Protein AF-A0AAU7CK88-F1 (afdb_monomer)

InterPro domains:
  IPR007569 Domain of unknown function DUF559 [PF04480] (101-167)

Solvent-accessible surface area (backbone atoms only — not comparable to full-atom values): 10647 Å² total; per-residue (Å²): 136,82,88,76,77,61,97,82,69,78,86,80,86,77,89,83,85,82,83,82,79,81,76,77,79,69,74,90,69,74,67,74,77,58,87,76,47,76,82,76,57,81,89,68,80,46,76,64,53,77,91,54,48,68,45,72,57,96,92,42,69,23,71,37,69,25,56,48,41,36,52,52,35,36,54,80,70,71,40,49,71,40,57,35,28,69,47,83,43,81,48,100,93,43,82,44,79,48,76,44,51,25,45,36,37,46,96,91,36,50,31,34,48,36,70,47,68,80,96,79,73,60,75,76,48,57,60,53,49,55,49,51,53,51,55,45,38,75,76,66,32,77,45,74,49,75,41,50,28,63,52,28,52,77,39,17,57,61,50,44,52,53,50,51,58,56,50,68,69,109

Structure (mmCIF, N/CA/C/O backbone):
data_AF-A0AAU7CK88-F1
#
_entry.id   AF-A0AAU7CK88-F1
#
loop_
_atom_site.group_PDB
_atom_site.id
_atom_site.type_symbol
_atom_site.label_atom_id
_atom_site.label_alt_id
_atom_site.label_comp_id
_atom_site.label_asym_id
_atom_site.label_entity_id
_atom_site.label_seq_id
_atom_site.pdbx_PDB_ins_code
_atom_site.Cartn_x
_atom_site.Cartn_y
_atom_site.Cartn_z
_atom_site.occupancy
_atom_site.B_iso_or_equiv
_atom_site.auth_seq_id
_atom_site.auth_comp_id
_atom_site.auth_asym_id
_atom_site.auth_atom_id
_atom_site.pdbx_PDB_model_num
ATOM 1 N N . MET A 1 1 ? -31.019 -19.380 -46.162 1.00 43.19 1 MET A N 1
ATOM 2 C CA . MET A 1 1 ? -32.166 -20.184 -45.700 1.00 43.19 1 MET A CA 1
ATOM 3 C C . MET A 1 1 ? -32.074 -20.181 -44.185 1.00 43.19 1 MET A C 1
ATOM 5 O O . MET A 1 1 ? -31.126 -20.738 -43.650 1.00 43.19 1 MET A O 1
ATOM 9 N N . GLU A 1 2 ? -32.913 -19.383 -43.536 1.00 47.81 2 GLU A N 1
ATOM 10 C CA . GLU A 1 2 ? -32.874 -19.123 -42.094 1.00 47.81 2 GLU A CA 1
ATOM 11 C C . GLU A 1 2 ? -33.678 -20.221 -41.388 1.00 47.81 2 GLU A C 1
ATOM 13 O O . GLU A 1 2 ? -34.796 -20.527 -41.804 1.00 47.81 2 GLU A O 1
ATOM 18 N N . ALA A 1 3 ? -33.081 -20.894 -40.405 1.00 54.41 3 ALA A N 1
ATOM 19 C CA . ALA A 1 3 ? -33.734 -21.994 -39.706 1.00 54.41 3 ALA A CA 1
ATOM 20 C C . ALA A 1 3 ? -34.831 -21.431 -38.791 1.00 54.41 3 ALA A C 1
ATOM 22 O O . ALA A 1 3 ? -34.538 -20.830 -37.759 1.00 54.41 3 ALA A O 1
ATOM 23 N N . ALA A 1 4 ? -36.091 -21.610 -39.187 1.00 68.81 4 ALA A N 1
ATOM 24 C CA . ALA A 1 4 ? -37.239 -21.269 -38.360 1.00 68.81 4 ALA A CA 1
ATOM 25 C C . ALA A 1 4 ? -37.379 -22.294 -37.225 1.00 68.81 4 ALA A C 1
ATOM 27 O O . ALA A 1 4 ? -37.369 -23.503 -37.465 1.00 68.81 4 ALA A O 1
ATOM 28 N N . LEU A 1 5 ? -37.499 -21.804 -35.990 1.00 69.38 5 LEU A N 1
ATOM 29 C CA . LEU A 1 5 ? -37.834 -22.639 -34.839 1.00 69.38 5 LEU A CA 1
ATOM 30 C C . LEU A 1 5 ? -39.223 -23.277 -35.044 1.00 69.38 5 LEU A C 1
ATOM 32 O O . LEU A 1 5 ? -40.095 -22.645 -35.648 1.00 69.38 5 LEU A O 1
ATOM 36 N N . PRO A 1 6 ? -39.443 -24.516 -34.571 1.00 78.44 6 PRO A N 1
ATOM 37 C CA . PRO A 1 6 ? -40.734 -25.179 -34.700 1.00 78.44 6 PRO A CA 1
ATOM 38 C C . PRO A 1 6 ? -41.837 -24.411 -33.941 1.00 78.44 6 PRO A C 1
ATOM 40 O O . PRO A 1 6 ? -41.543 -23.701 -32.976 1.00 78.44 6 PRO A O 1
ATOM 43 N N . PRO A 1 7 ? -43.106 -24.510 -34.383 1.00 71.12 7 PRO A N 1
ATOM 44 C CA . PRO A 1 7 ? -44.212 -23.659 -33.924 1.00 71.12 7 PRO A CA 1
ATOM 45 C C . PRO A 1 7 ? -44.587 -23.822 -32.441 1.00 71.12 7 PRO A C 1
ATOM 47 O O . PRO A 1 7 ? -45.330 -23.006 -31.903 1.00 71.12 7 PRO A O 1
ATOM 50 N N . ASP A 1 8 ? -44.072 -24.851 -31.777 1.00 78.38 8 ASP A N 1
ATOM 51 C CA . ASP A 1 8 ? -44.242 -25.163 -30.359 1.00 78.38 8 ASP A CA 1
ATOM 52 C C . ASP A 1 8 ? -43.001 -24.834 -29.506 1.00 78.38 8 ASP A C 1
ATOM 54 O O . ASP A 1 8 ? -42.991 -25.075 -28.297 1.00 78.38 8 ASP A O 1
ATOM 58 N N . ALA A 1 9 ? -41.953 -24.252 -30.100 1.00 69.88 9 ALA A N 1
ATOM 59 C CA . ALA A 1 9 ? -40.755 -23.856 -29.374 1.00 69.88 9 ALA A CA 1
ATOM 60 C C . ALA A 1 9 ? -41.041 -22.673 -28.436 1.00 69.88 9 ALA A C 1
ATOM 62 O O . ALA A 1 9 ? -41.200 -21.527 -28.858 1.00 69.88 9 ALA A O 1
ATOM 63 N N . VAL A 1 10 ? -41.032 -22.939 -27.132 1.00 70.69 10 VAL A N 1
ATOM 64 C CA . VAL A 1 10 ? -41.051 -21.893 -26.110 1.00 70.69 10 VAL A CA 1
ATOM 65 C C . VAL A 1 10 ? -39.620 -21.414 -25.877 1.00 70.69 10 VAL A C 1
ATOM 67 O O . VAL A 1 10 ? -38.789 -22.132 -25.323 1.00 70.69 10 VAL A O 1
ATOM 70 N N . VAL A 1 11 ? -39.323 -20.181 -26.289 1.00 66.81 11 VAL A N 1
ATOM 71 C CA . VAL A 1 11 ? -38.056 -19.523 -25.951 1.00 66.81 11 VAL A CA 1
ATOM 72 C C . VAL A 1 11 ? -38.149 -19.020 -24.516 1.00 66.81 11 VAL A C 1
ATOM 74 O O . VAL A 1 11 ? -38.757 -17.985 -24.244 1.00 66.81 11 VAL A O 1
ATOM 77 N N . VAL A 1 12 ? -37.538 -19.750 -23.589 1.00 68.50 12 VAL A N 1
ATOM 78 C CA . VAL A 1 12 ? -37.385 -19.293 -22.207 1.00 68.50 12 VAL A CA 1
ATOM 79 C C . VAL A 1 12 ? -36.055 -18.554 -22.100 1.00 68.50 12 VAL A C 1
ATOM 81 O O . VAL A 1 12 ? -34.990 -19.141 -22.272 1.00 68.50 12 VAL A O 1
ATOM 84 N N . LYS A 1 13 ? -36.115 -17.243 -21.852 1.00 55.66 13 LYS A N 1
ATOM 85 C CA . LYS A 1 13 ? -34.943 -16.454 -21.462 1.00 55.66 13 LYS A CA 1
ATOM 86 C C . LYS A 1 13 ? -34.748 -16.588 -19.960 1.00 55.66 13 LYS A C 1
ATOM 88 O O . LYS A 1 13 ? -35.667 -16.309 -19.196 1.00 55.66 13 LYS A O 1
ATOM 93 N N . PHE A 1 14 ? -3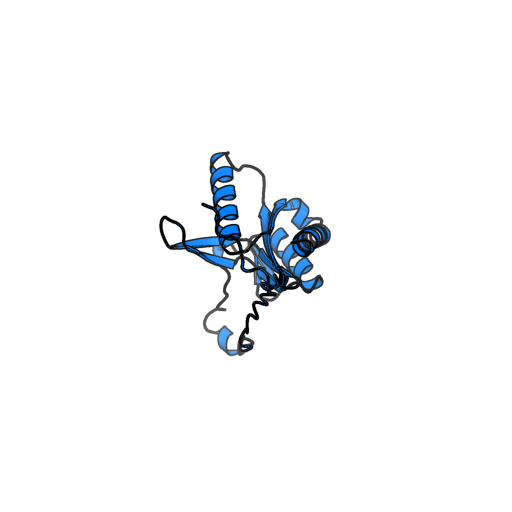3.548 -16.969 -19.555 1.00 52.59 14 PHE A N 1
ATOM 94 C CA . PHE A 1 14 ? -33.105 -16.892 -18.169 1.00 52.59 14 PHE A CA 1
ATOM 95 C C . PHE A 1 14 ? -31.927 -15.926 -18.119 1.00 52.59 14 PHE A C 1
ATOM 97 O O . PHE A 1 14 ? -30.980 -16.075 -18.894 1.00 52.59 14 PHE A O 1
ATOM 104 N N . ASP A 1 15 ? -31.986 -14.961 -17.207 1.00 55.84 15 ASP A N 1
ATOM 105 C CA . ASP A 1 15 ? -30.823 -14.163 -16.845 1.00 55.84 15 ASP A CA 1
ATOM 106 C C . ASP A 1 15 ? -30.021 -14.950 -15.808 1.00 55.84 15 ASP A C 1
ATOM 108 O O . ASP A 1 15 ? -30.511 -15.261 -14.723 1.00 55.84 15 ASP A O 1
ATOM 112 N N . VAL A 1 16 ? -28.794 -15.321 -16.167 1.00 51.72 16 VAL A N 1
ATOM 113 C CA . VAL A 1 16 ? -27.874 -16.017 -15.266 1.00 51.72 16 VAL A CA 1
ATOM 114 C C . VAL A 1 16 ? -26.877 -14.998 -14.735 1.00 51.72 16 VAL A C 1
ATOM 116 O O . VAL A 1 16 ? -25.951 -14.592 -15.436 1.00 51.72 16 VAL A O 1
ATOM 119 N N . SER A 1 17 ? -27.059 -14.584 -13.487 1.00 44.12 17 SER A N 1
ATOM 120 C CA . SER A 1 17 ? -26.058 -13.842 -12.728 1.00 44.12 17 SER A CA 1
ATOM 121 C C . SER A 1 17 ? -25.151 -14.831 -11.998 1.00 44.12 17 SER A C 1
ATOM 123 O O . SER A 1 17 ? -25.592 -15.595 -11.142 1.00 44.12 17 SER A O 1
ATOM 125 N N . VAL A 1 18 ? -23.867 -14.834 -12.357 1.00 42.44 18 VAL A N 1
ATOM 126 C CA . VAL A 1 18 ? -22.839 -15.617 -11.663 1.00 42.44 18 VAL A CA 1
ATOM 127 C C . VAL A 1 18 ? -22.106 -14.686 -10.710 1.00 42.44 18 VAL A C 1
ATOM 129 O O . VAL A 1 18 ? -21.339 -13.827 -11.142 1.00 42.44 18 VAL A O 1
ATOM 132 N N . GLU A 1 19 ? -22.331 -14.862 -9.413 1.00 40.78 19 GLU A N 1
ATOM 133 C CA . GLU A 1 19 ? -21.508 -14.235 -8.387 1.00 40.78 19 GLU 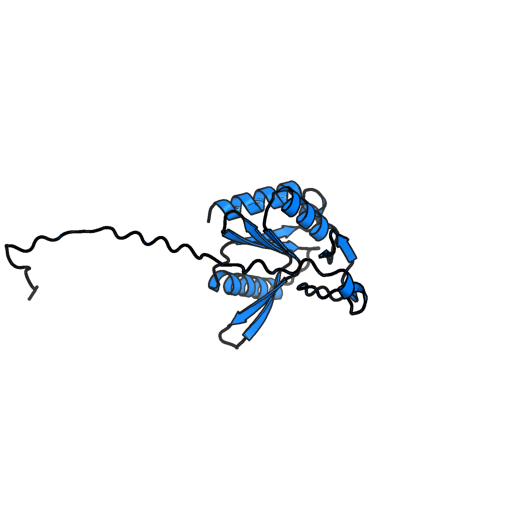A CA 1
ATOM 134 C C . GLU A 1 19 ? -20.314 -15.149 -8.095 1.00 40.78 19 GLU A C 1
ATOM 136 O O . GLU A 1 19 ? -20.455 -16.238 -7.538 1.00 40.78 19 GLU A O 1
ATOM 141 N N . VAL A 1 20 ? -19.123 -14.731 -8.526 1.00 40.75 20 VAL A N 1
ATOM 142 C CA . VAL A 1 20 ? -17.879 -15.436 -8.206 1.00 40.75 20 VAL A CA 1
ATOM 143 C C . VAL A 1 20 ? -17.305 -14.826 -6.936 1.00 40.75 20 VAL A C 1
ATOM 145 O O . VAL A 1 20 ? -16.540 -13.863 -6.980 1.00 40.75 20 VAL A O 1
ATOM 148 N N . SER A 1 21 ? -17.657 -15.395 -5.788 1.00 33.81 21 SER A N 1
ATOM 149 C CA . SER A 1 21 ? -16.976 -15.082 -4.534 1.00 33.81 21 SER A CA 1
ATOM 150 C C . SER A 1 21 ? -15.643 -15.830 -4.501 1.00 33.81 21 SER A C 1
ATOM 152 O O . SER A 1 21 ? -15.598 -17.046 -4.307 1.00 33.81 21 SER A O 1
ATOM 154 N N . VAL A 1 22 ? -14.532 -15.116 -4.695 1.00 40.28 22 VAL A N 1
ATOM 155 C CA . VAL A 1 22 ? -13.203 -15.672 -4.414 1.00 40.28 22 VAL A CA 1
ATOM 156 C C . VAL A 1 22 ? -13.040 -15.716 -2.900 1.00 40.28 22 VAL A C 1
ATOM 158 O O . VAL A 1 22 ? -12.604 -14.754 -2.271 1.00 40.28 22 VAL A O 1
ATOM 161 N N . VAL A 1 23 ? -13.410 -16.846 -2.303 1.00 33.75 23 VAL A N 1
ATOM 162 C CA . VAL A 1 23 ? -13.055 -17.142 -0.918 1.00 33.75 23 VAL A CA 1
ATOM 163 C C . VAL A 1 23 ? -11.569 -17.466 -0.913 1.00 33.75 23 VAL A C 1
ATOM 165 O O . VAL A 1 23 ? -11.151 -18.582 -1.216 1.00 33.75 23 VAL A O 1
ATOM 168 N N . VAL A 1 24 ? -10.745 -16.469 -0.598 1.00 37.75 24 VAL A N 1
ATOM 169 C CA . VAL A 1 24 ? -9.381 -16.753 -0.167 1.00 37.75 24 VAL A CA 1
ATOM 170 C C . VAL A 1 24 ? -9.520 -17.392 1.211 1.00 37.75 24 VAL A C 1
ATOM 172 O O . VAL A 1 24 ? -9.610 -16.690 2.217 1.00 37.75 24 VAL A O 1
ATOM 175 N N . GLU A 1 25 ? -9.574 -18.726 1.268 1.00 30.75 25 GLU A N 1
ATOM 176 C CA . GLU A 1 25 ? -9.293 -19.455 2.504 1.00 30.75 25 GLU A CA 1
ATOM 177 C C . GLU A 1 25 ? -7.826 -19.210 2.847 1.00 30.75 25 GLU A C 1
ATOM 179 O O . GLU A 1 25 ? -6.904 -19.960 2.516 1.00 30.75 25 GLU A O 1
ATOM 184 N N . VAL A 1 26 ? -7.602 -18.081 3.501 1.00 41.34 26 VAL A N 1
ATOM 185 C CA . VAL A 1 26 ? -6.378 -17.823 4.217 1.00 41.34 26 VAL A CA 1
ATOM 186 C C . VAL A 1 26 ? -6.380 -18.830 5.358 1.00 41.34 26 VAL A C 1
ATOM 188 O O . VAL A 1 26 ? -7.020 -18.605 6.381 1.00 41.34 26 VAL A O 1
ATOM 191 N N . TRP A 1 27 ? -5.705 -19.966 5.179 1.00 33.09 27 TRP A N 1
ATOM 192 C CA . TRP A 1 27 ? -5.428 -20.884 6.277 1.00 33.09 27 TRP A CA 1
ATOM 193 C C . TRP A 1 27 ? -4.836 -20.060 7.424 1.00 33.09 27 TRP A C 1
ATOM 195 O O . TRP A 1 27 ? -3.697 -19.596 7.346 1.00 33.09 27 TRP A O 1
ATOM 205 N N . LEU A 1 28 ? -5.633 -19.847 8.478 1.00 35.06 28 LEU A N 1
ATOM 206 C CA . LEU A 1 28 ? -5.317 -19.076 9.684 1.00 35.06 28 LEU A CA 1
ATOM 207 C C . LEU A 1 28 ? -4.295 -19.824 10.558 1.00 35.06 28 LEU A C 1
ATOM 209 O O . LEU A 1 28 ? -4.483 -20.076 11.744 1.00 35.06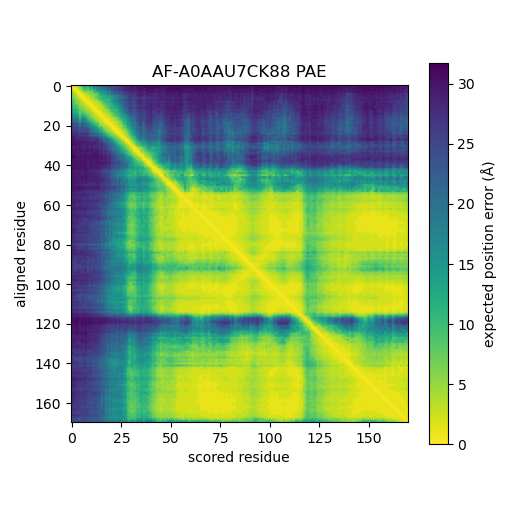 28 LEU A O 1
ATOM 213 N N . ARG A 1 29 ? -3.163 -20.177 9.957 1.00 38.69 29 ARG A N 1
ATOM 214 C CA . ARG A 1 29 ? -1.887 -20.391 10.629 1.00 38.69 29 ARG A CA 1
ATOM 215 C C . ARG A 1 29 ? -0.870 -19.385 10.096 1.00 38.69 29 ARG A C 1
ATOM 217 O O . ARG A 1 29 ? 0.280 -19.729 9.828 1.00 38.69 29 ARG A O 1
ATOM 224 N N . TRP A 1 30 ? -1.261 -18.112 10.031 1.00 41.81 30 TRP A N 1
ATOM 225 C CA . TRP A 1 30 ? -0.286 -17.049 10.256 1.00 41.81 30 TRP A CA 1
ATOM 226 C C . TRP A 1 30 ? 0.237 -17.270 11.669 1.00 41.81 30 TRP A C 1
ATOM 228 O O . TRP A 1 30 ? -0.469 -17.041 12.648 1.00 41.81 30 TRP A O 1
ATOM 238 N N . ARG A 1 31 ? 1.428 -17.860 11.793 1.00 49.78 31 ARG A N 1
ATOM 239 C CA . ARG A 1 31 ? 2.056 -18.036 13.101 1.00 49.78 31 ARG A CA 1
ATOM 240 C C . ARG A 1 31 ? 2.161 -16.641 13.711 1.00 49.78 31 ARG A C 1
ATOM 242 O O . ARG A 1 31 ? 2.896 -15.818 13.172 1.00 49.78 31 ARG A O 1
ATOM 249 N N . THR A 1 32 ? 1.502 -16.383 14.843 1.00 50.19 32 THR A N 1
ATOM 250 C CA . THR A 1 32 ? 2.041 -15.400 15.788 1.00 50.19 32 THR A CA 1
ATOM 251 C C . THR A 1 32 ? 3.493 -15.817 15.967 1.00 50.19 32 THR A C 1
ATOM 253 O O . THR A 1 32 ? 3.705 -16.984 16.319 1.00 50.19 32 THR A O 1
ATOM 256 N N . PRO A 1 33 ? 4.491 -14.991 15.611 1.00 50.22 33 PRO A N 1
ATOM 257 C CA . PRO A 1 33 ? 5.865 -15.452 15.630 1.00 50.22 33 PRO A CA 1
ATOM 258 C C . PRO A 1 33 ? 6.147 -15.956 17.050 1.00 50.22 33 PRO A C 1
ATOM 260 O O . PRO A 1 33 ? 6.035 -15.178 18.001 1.00 50.22 33 PRO A O 1
ATOM 263 N N . PRO A 1 34 ? 6.433 -17.259 17.252 1.00 48.69 34 PRO A N 1
ATOM 264 C CA . PRO A 1 34 ? 6.839 -17.729 18.562 1.00 48.69 34 PRO A CA 1
ATOM 265 C C . PRO A 1 34 ? 8.040 -16.887 18.994 1.00 48.69 34 PRO A C 1
ATOM 267 O O . PRO A 1 34 ? 8.912 -16.602 18.168 1.00 48.69 34 PRO A O 1
ATOM 270 N N . ARG A 1 35 ? 8.111 -16.515 20.283 1.00 50.88 35 ARG A N 1
ATOM 271 C CA . ARG A 1 35 ? 9.194 -15.699 20.887 1.00 50.88 35 ARG A CA 1
ATOM 272 C C . ARG A 1 35 ? 10.622 -16.116 20.466 1.00 50.88 35 ARG A C 1
ATOM 274 O O . ARG A 1 35 ? 11.554 -15.336 20.603 1.00 50.88 35 ARG A O 1
ATOM 281 N N . ARG A 1 36 ? 10.792 -17.335 19.941 1.00 41.66 36 ARG A N 1
ATOM 282 C CA . ARG A 1 36 ? 12.033 -17.928 19.425 1.00 41.66 36 ARG A CA 1
ATOM 283 C C . ARG A 1 36 ? 12.562 -17.381 18.089 1.00 41.66 36 ARG A C 1
ATOM 285 O O . ARG A 1 36 ? 13.684 -17.729 17.749 1.00 41.66 36 ARG A O 1
ATOM 292 N N . TYR A 1 37 ? 11.847 -16.532 17.346 1.00 44.41 37 TYR A N 1
ATOM 293 C CA . TYR A 1 37 ? 12.410 -15.918 16.122 1.00 44.41 37 TYR A CA 1
ATOM 294 C C . TYR A 1 37 ? 13.407 -14.772 16.390 1.00 44.41 37 TYR A C 1
ATOM 296 O O . TYR A 1 37 ? 14.046 -14.288 15.460 1.00 44.41 37 TYR A O 1
ATOM 304 N N . ALA A 1 38 ? 13.608 -14.382 17.653 1.00 47.06 38 ALA A N 1
ATOM 305 C CA . ALA A 1 38 ? 14.560 -13.339 18.036 1.00 47.06 38 ALA A CA 1
ATOM 306 C C . ALA A 1 38 ? 16.037 -13.684 17.736 1.00 47.06 38 ALA A C 1
ATOM 308 O O . ALA A 1 38 ? 16.860 -12.778 17.664 1.00 47.06 38 ALA A O 1
ATOM 309 N N . SER A 1 39 ? 16.388 -14.964 17.545 1.00 41.59 39 SER A N 1
ATOM 310 C CA . SER A 1 39 ? 17.784 -15.401 17.377 1.00 41.59 39 SER A CA 1
ATOM 311 C C . SER A 1 39 ? 18.259 -15.550 15.926 1.00 41.59 39 SER A C 1
ATOM 313 O O . SER A 1 39 ? 19.452 -15.740 15.717 1.00 41.59 39 SER A O 1
ATOM 315 N N . ILE A 1 40 ? 17.367 -15.473 14.929 1.00 45.31 40 ILE A N 1
ATOM 316 C CA . ILE A 1 40 ? 17.693 -15.730 13.505 1.00 45.31 40 ILE A CA 1
ATOM 317 C C . ILE A 1 40 ? 17.522 -14.485 12.616 1.00 45.31 40 ILE A C 1
ATOM 319 O O . ILE A 1 40 ? 17.673 -14.555 11.400 1.00 45.31 40 ILE A O 1
ATOM 323 N N . GLY A 1 41 ? 17.207 -13.338 13.221 1.00 51.88 41 GLY A N 1
ATOM 324 C CA . GLY A 1 41 ? 16.703 -12.172 12.502 1.00 51.88 41 GLY A CA 1
ATOM 325 C C . GLY A 1 41 ? 15.223 -12.345 12.150 1.00 51.88 41 GLY A C 1
ATOM 326 O O . GLY A 1 41 ? 14.758 -13.427 11.793 1.00 51.88 41 GLY A O 1
ATOM 327 N N . PHE A 1 42 ? 14.447 -11.274 12.299 1.00 53.53 42 PHE A N 1
ATOM 328 C CA . PHE A 1 42 ? 13.020 -11.291 11.988 1.00 53.53 42 PHE A CA 1
ATOM 329 C C . PHE A 1 42 ? 12.813 -11.524 10.486 1.00 53.53 42 PHE A C 1
ATOM 331 O O . PHE A 1 42 ? 13.146 -10.662 9.673 1.00 53.53 42 P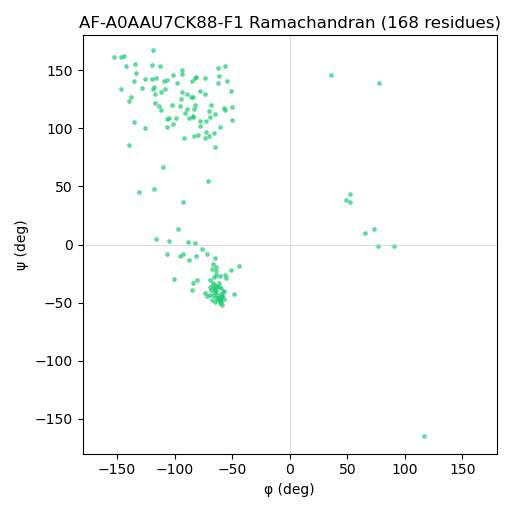HE A O 1
ATOM 338 N N . VAL A 1 43 ? 12.259 -12.684 10.119 1.00 53.31 43 VAL A N 1
ATOM 339 C CA . VAL A 1 43 ? 11.809 -12.952 8.748 1.00 53.31 43 VAL A CA 1
ATOM 340 C C . VAL A 1 43 ? 10.570 -12.098 8.497 1.00 53.31 43 VAL A C 1
ATOM 342 O O . VAL A 1 43 ? 9.542 -12.295 9.140 1.00 53.31 43 VAL A O 1
ATOM 345 N N . HIS A 1 44 ? 10.673 -11.146 7.575 1.00 62.47 44 HIS A N 1
ATOM 346 C CA . HIS A 1 44 ? 9.559 -10.323 7.117 1.00 62.47 44 HIS A CA 1
ATOM 347 C C . HIS A 1 44 ? 9.350 -10.515 5.615 1.00 62.47 44 HIS A C 1
ATOM 349 O O . HIS A 1 44 ? 10.277 -10.844 4.879 1.00 62.47 44 HIS A O 1
ATOM 355 N N . ASN A 1 45 ? 8.129 -10.281 5.146 1.00 64.44 45 ASN A N 1
ATOM 356 C CA . ASN A 1 45 ? 7.778 -10.308 3.723 1.00 64.44 45 ASN A CA 1
ATOM 357 C C . ASN A 1 45 ? 8.110 -8.994 2.988 1.00 64.44 45 ASN A C 1
ATOM 359 O O . ASN A 1 45 ? 7.822 -8.876 1.800 1.00 64.44 45 ASN A O 1
ATOM 363 N N . GLN A 1 46 ? 8.693 -8.013 3.683 1.00 73.25 46 GLN A N 1
ATOM 364 C CA . GLN A 1 46 ? 9.035 -6.715 3.103 1.00 73.25 46 GLN A CA 1
ATOM 365 C C . GLN A 1 46 ? 10.367 -6.757 2.350 1.00 73.25 46 GLN A C 1
ATOM 367 O O . GLN A 1 46 ? 11.327 -7.362 2.829 1.00 73.25 46 GLN A O 1
ATOM 372 N N . VAL A 1 47 ? 10.475 -6.031 1.237 1.00 65.06 47 VAL A N 1
ATOM 373 C CA . VAL A 1 47 ? 11.745 -5.821 0.507 1.00 65.06 47 VAL A CA 1
ATOM 374 C C . VAL A 1 47 ? 12.442 -4.542 0.985 1.00 65.06 47 VAL A C 1
ATOM 376 O O . VAL A 1 47 ? 13.075 -3.782 0.250 1.00 65.06 47 VAL A O 1
ATOM 379 N N . ALA A 1 48 ? 12.340 -4.287 2.285 1.00 59.66 48 ALA A N 1
ATOM 380 C CA . ALA A 1 48 ? 13.112 -3.253 2.938 1.00 59.66 48 ALA A CA 1
ATOM 381 C C . ALA A 1 48 ? 14.500 -3.822 3.271 1.00 59.66 48 ALA A C 1
ATOM 383 O O . ALA A 1 48 ? 14.686 -4.467 4.306 1.00 59.66 48 ALA A O 1
ATOM 384 N N . ASP A 1 49 ? 15.463 -3.608 2.368 1.00 63.41 49 ASP A N 1
ATOM 385 C CA . ASP A 1 49 ? 16.888 -3.734 2.695 1.00 63.41 49 ASP A CA 1
ATOM 386 C C . ASP A 1 49 ? 17.159 -2.909 3.960 1.00 63.41 49 ASP A C 1
ATOM 388 O O . ASP A 1 49 ? 16.718 -1.760 4.043 1.00 63.41 49 ASP A O 1
ATOM 392 N N . SER A 1 50 ? 17.854 -3.482 4.946 1.00 62.47 50 SER A N 1
ATOM 393 C CA . SER A 1 50 ? 18.139 -2.813 6.220 1.00 62.47 50 SER A CA 1
ATOM 394 C C . SER A 1 50 ? 18.839 -1.470 6.019 1.00 62.47 50 SER A C 1
ATOM 396 O O . SER A 1 50 ? 18.610 -0.556 6.805 1.00 62.47 50 SER A O 1
ATOM 398 N N . SER A 1 51 ? 19.613 -1.319 4.938 1.00 62.34 51 SER A N 1
ATOM 399 C CA . SER A 1 51 ? 20.276 -0.064 4.562 1.00 62.34 5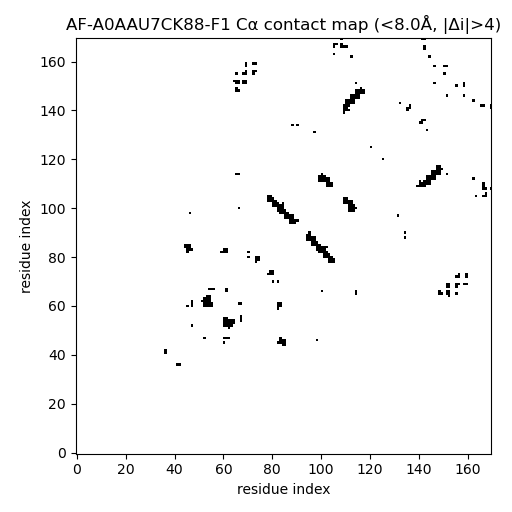1 SER A CA 1
ATOM 400 C C . SER A 1 51 ? 19.314 1.060 4.141 1.00 62.34 51 SER A C 1
ATOM 402 O O . SER A 1 51 ? 19.675 2.235 4.188 1.00 62.34 51 SER A O 1
ATOM 404 N N . LYS A 1 52 ? 18.085 0.716 3.736 1.00 68.62 52 LYS A N 1
ATOM 405 C CA . LYS A 1 52 ? 17.050 1.647 3.252 1.00 68.62 52 LYS A CA 1
ATOM 406 C C . LYS A 1 52 ? 15.918 1.869 4.252 1.00 68.62 52 LYS A C 1
ATOM 408 O O . LYS A 1 52 ? 15.073 2.732 4.021 1.00 68.62 52 LYS A O 1
ATOM 413 N N . VAL A 1 53 ? 15.879 1.103 5.343 1.00 75.62 53 VAL A N 1
ATOM 414 C CA . VAL A 1 53 ? 14.904 1.296 6.423 1.00 75.62 53 VAL A CA 1
ATOM 415 C C . VAL A 1 53 ? 15.227 2.600 7.137 1.00 75.62 53 VAL A C 1
ATOM 417 O O . VAL A 1 53 ? 16.307 2.749 7.702 1.00 75.62 53 VAL A O 1
ATOM 420 N N . ARG A 1 54 ? 14.280 3.538 7.142 1.00 79.75 54 ARG A N 1
ATOM 421 C CA . ARG A 1 54 ? 14.418 4.795 7.889 1.00 79.75 54 ARG A CA 1
ATOM 422 C C . ARG A 1 54 ? 13.667 4.780 9.207 1.00 79.75 54 ARG A C 1
ATOM 424 O O . ARG A 1 54 ? 14.076 5.459 10.141 1.00 79.75 54 ARG A O 1
ATOM 431 N N . THR A 1 55 ? 12.576 4.028 9.283 1.00 84.50 55 THR A N 1
ATOM 432 C CA . THR A 1 55 ? 11.758 3.944 10.491 1.00 84.50 55 THR A CA 1
ATOM 433 C C . THR A 1 55 ? 11.029 2.605 10.577 1.00 84.50 55 THR A C 1
ATOM 435 O O . THR A 1 55 ? 10.891 1.884 9.583 1.00 84.50 55 THR A O 1
ATOM 438 N N . THR A 1 56 ? 10.578 2.262 11.782 1.00 86.38 56 THR A N 1
ATOM 439 C CA . THR A 1 56 ? 9.829 1.038 12.070 1.00 86.38 56 THR A CA 1
ATOM 440 C C . THR A 1 56 ? 8.635 1.323 12.966 1.00 86.38 56 THR A C 1
ATOM 442 O O . THR A 1 56 ? 8.761 2.070 13.934 1.00 86.38 56 THR A O 1
ATOM 445 N N . TRP A 1 57 ? 7.511 0.664 12.705 1.00 88.75 57 TRP A N 1
ATOM 446 C CA . TRP A 1 57 ? 6.301 0.754 13.520 1.00 88.75 57 TRP A CA 1
ATOM 447 C C . TRP A 1 57 ? 5.566 -0.593 13.515 1.00 88.75 57 TRP A C 1
ATOM 449 O O . TRP A 1 57 ? 5.460 -1.220 12.468 1.00 88.75 57 TRP A O 1
ATOM 459 N N . ASN A 1 58 ? 5.122 -1.086 14.679 1.00 86.12 58 ASN A N 1
ATOM 460 C CA . ASN A 1 58 ? 4.494 -2.412 14.842 1.00 86.12 58 ASN A CA 1
ATOM 461 C C . ASN A 1 58 ? 5.261 -3.585 14.186 1.00 86.12 58 ASN A C 1
ATOM 463 O O . ASN A 1 58 ? 4.672 -4.519 13.650 1.00 86.12 58 ASN A O 1
ATOM 467 N N . ASN A 1 59 ? 6.598 -3.558 14.259 1.00 82.00 59 ASN A N 1
ATOM 468 C CA . ASN A 1 59 ? 7.513 -4.510 13.601 1.00 82.00 59 ASN A CA 1
ATOM 469 C C . ASN A 1 59 ? 7.503 -4.474 12.059 1.00 82.00 59 ASN A C 1
ATOM 471 O O . ASN A 1 59 ? 8.135 -5.321 11.427 1.00 82.00 59 ASN A O 1
ATOM 475 N N . LEU A 1 60 ? 6.845 -3.484 11.457 1.00 86.38 60 LEU A N 1
ATOM 476 C CA . LEU A 1 60 ? 6.908 -3.173 10.033 1.00 86.38 60 LEU A CA 1
ATOM 477 C C . LEU A 1 60 ? 7.986 -2.117 9.785 1.00 86.38 60 LEU A C 1
ATOM 479 O O . LEU A 1 60 ? 8.238 -1.251 10.624 1.00 86.38 60 LEU A O 1
ATOM 483 N N . ARG A 1 61 ? 8.642 -2.205 8.632 1.00 86.94 61 ARG A N 1
ATOM 484 C CA . ARG A 1 61 ? 9.733 -1.333 8.191 1.00 86.94 61 ARG A CA 1
ATOM 485 C C . ARG A 1 61 ? 9.266 -0.427 7.060 1.00 86.94 61 ARG A C 1
ATOM 487 O O . ARG A 1 61 ? 8.563 -0.884 6.157 1.00 86.94 61 ARG A O 1
ATOM 494 N N . PHE A 1 62 ? 9.717 0.823 7.093 1.00 89.25 62 PHE A N 1
ATOM 495 C CA . PHE A 1 62 ? 9.358 1.849 6.117 1.00 89.25 62 PHE A CA 1
ATOM 496 C C . PHE A 1 62 ? 10.594 2.603 5.628 1.00 89.25 62 PHE A C 1
ATOM 498 O O . PHE A 1 62 ? 11.574 2.782 6.367 1.00 89.25 62 PHE A O 1
ATOM 505 N N . ARG A 1 63 ? 10.551 3.040 4.369 1.00 87.31 63 ARG A N 1
ATOM 506 C CA . ARG A 1 63 ? 11.615 3.811 3.712 1.00 87.31 63 ARG A CA 1
ATOM 507 C C . ARG A 1 63 ? 11.459 5.311 3.959 1.00 87.31 63 ARG A C 1
ATOM 509 O O . ARG A 1 63 ? 12.420 6.057 3.781 1.00 87.31 63 ARG A O 1
ATOM 516 N N . SER A 1 64 ? 10.303 5.747 4.456 1.00 90.00 64 SER A N 1
ATOM 517 C CA . SER A 1 64 ? 10.020 7.138 4.808 1.00 90.00 64 SER A CA 1
ATOM 518 C C . SER A 1 64 ? 9.078 7.268 6.014 1.00 90.00 64 SER A C 1
ATOM 520 O O . SER A 1 64 ? 8.370 6.333 6.390 1.00 90.00 64 SER A O 1
ATOM 522 N N . HIS A 1 65 ? 9.062 8.454 6.634 1.00 92.25 65 HIS A N 1
ATOM 523 C CA . HIS A 1 65 ? 8.055 8.780 7.650 1.00 92.25 65 HIS A CA 1
ATOM 524 C C . HIS A 1 65 ? 6.658 8.928 7.032 1.00 92.25 65 HIS A C 1
ATOM 526 O O . HIS A 1 65 ? 5.679 8.596 7.692 1.00 92.25 65 HIS A O 1
ATOM 532 N N . SER A 1 66 ? 6.567 9.375 5.775 1.00 94.50 66 SER A N 1
ATOM 533 C CA . SER A 1 66 ? 5.311 9.466 5.025 1.00 94.50 66 SER A CA 1
ATOM 534 C C . SER A 1 66 ? 4.639 8.100 4.894 1.00 94.50 66 SER A C 1
ATOM 536 O O . SER A 1 66 ? 3.484 7.954 5.284 1.00 94.50 66 SER A O 1
ATOM 538 N N . GLU A 1 67 ? 5.377 7.069 4.466 1.00 94.88 67 GLU A N 1
ATOM 539 C CA . GLU A 1 67 ? 4.877 5.686 4.440 1.00 94.88 67 GLU A CA 1
ATOM 540 C C . GLU A 1 67 ? 4.424 5.220 5.828 1.00 94.88 67 GLU A C 1
ATOM 542 O O . GLU A 1 67 ? 3.328 4.689 5.979 1.00 94.88 67 GLU A O 1
ATOM 547 N N . MET A 1 68 ? 5.229 5.449 6.870 1.00 95.25 68 MET A N 1
ATOM 548 C CA . MET A 1 68 ? 4.847 5.057 8.229 1.00 95.25 68 MET A CA 1
ATOM 549 C C . MET A 1 68 ? 3.527 5.719 8.658 1.00 95.25 68 MET A C 1
ATOM 551 O O . MET A 1 68 ? 2.681 5.057 9.256 1.00 95.25 68 MET A O 1
ATOM 555 N N . ARG A 1 69 ? 3.312 7.002 8.335 1.00 97.31 69 ARG A N 1
ATOM 556 C CA . ARG A 1 69 ? 2.051 7.694 8.641 1.00 97.31 69 ARG A CA 1
ATOM 557 C C . ARG A 1 69 ? 0.865 7.123 7.859 1.00 97.31 69 ARG A C 1
ATOM 559 O O . ARG A 1 69 ? -0.216 7.014 8.434 1.00 97.31 69 ARG A O 1
ATOM 566 N N . ILE A 1 70 ? 1.059 6.724 6.601 1.00 98.19 70 ILE A N 1
ATOM 567 C CA . ILE A 1 70 ? 0.035 6.017 5.816 1.00 98.19 70 ILE A CA 1
ATOM 568 C C . ILE A 1 70 ? -0.306 4.668 6.451 1.00 98.19 70 ILE A C 1
ATOM 570 O O . ILE A 1 70 ? -1.483 4.356 6.601 1.00 98.19 70 ILE A O 1
ATOM 574 N N . ALA A 1 71 ? 0.694 3.902 6.894 1.00 97.38 71 ALA A N 1
ATOM 575 C CA . ALA A 1 71 ? 0.472 2.627 7.572 1.00 97.38 71 ALA A CA 1
ATOM 576 C C . ALA A 1 71 ? -0.370 2.782 8.846 1.00 97.38 71 ALA A C 1
ATOM 578 O O . ALA A 1 71 ? -1.309 2.020 9.052 1.00 97.38 71 ALA A O 1
ATOM 579 N N . VAL A 1 72 ? -0.073 3.798 9.665 1.00 97.69 72 VAL A N 1
ATOM 580 C CA . VAL A 1 72 ? -0.867 4.123 10.862 1.00 97.69 72 VAL A CA 1
ATOM 581 C C . VAL A 1 72 ? -2.310 4.466 10.480 1.00 97.69 72 VAL A C 1
ATOM 583 O O . VAL A 1 72 ? -3.243 3.935 11.070 1.00 97.69 72 VAL A O 1
ATOM 586 N N . ALA A 1 73 ? -2.514 5.308 9.463 1.00 98.44 73 ALA A N 1
ATOM 587 C CA . ALA A 1 73 ? -3.856 5.692 9.024 1.00 98.44 73 ALA A CA 1
ATOM 588 C C . ALA A 1 73 ? -4.654 4.519 8.413 1.00 98.44 73 ALA A C 1
ATOM 590 O O . ALA A 1 73 ? -5.869 4.443 8.597 1.00 98.44 73 ALA A O 1
ATOM 591 N N . LEU A 1 74 ? -3.992 3.594 7.708 1.00 98.25 74 LEU A N 1
ATOM 592 C CA . LEU A 1 74 ? -4.607 2.358 7.212 1.00 98.25 74 LEU A CA 1
ATOM 593 C C . LEU A 1 74 ? -5.013 1.432 8.366 1.00 98.25 74 LEU A C 1
ATOM 595 O O . LEU A 1 74 ? -6.130 0.917 8.352 1.00 98.25 74 LEU A O 1
ATOM 599 N N . ASP A 1 75 ? -4.159 1.274 9.379 1.00 97.31 75 ASP A N 1
ATOM 600 C CA . ASP A 1 75 ? -4.454 0.487 10.583 1.00 97.31 75 ASP A CA 1
ATOM 601 C C . ASP A 1 75 ? -5.669 1.045 11.342 1.00 97.31 75 ASP A C 1
ATOM 603 O O . ASP A 1 75 ? -6.620 0.316 11.621 1.00 97.31 75 ASP A O 1
ATOM 607 N N . GLU A 1 76 ? -5.714 2.364 11.556 1.00 97.62 76 GLU A N 1
ATOM 608 C CA . GLU A 1 76 ? -6.856 3.052 12.179 1.00 97.62 76 GLU A CA 1
ATOM 609 C C . GLU A 1 76 ? -8.164 2.900 11.383 1.00 97.62 76 GLU A C 1
ATOM 611 O O . GLU A 1 76 ? -9.252 2.966 11.957 1.00 97.62 76 GLU A O 1
ATOM 616 N N . SER A 1 77 ? -8.080 2.702 10.063 1.00 96.81 77 SER A N 1
ATOM 617 C CA . SER A 1 77 ? -9.248 2.490 9.196 1.00 96.81 77 SER A CA 1
ATOM 618 C C . SER A 1 77 ? -9.775 1.049 9.199 1.00 96.81 77 SER A C 1
ATOM 620 O O . SER A 1 77 ? -10.844 0.790 8.645 1.00 96.81 77 SER A O 1
ATOM 622 N N . GLY A 1 78 ? -9.037 0.108 9.799 1.00 94.94 78 GLY A N 1
ATOM 623 C CA . GLY A 1 78 ? -9.361 -1.320 9.781 1.00 94.94 78 GLY A CA 1
ATOM 624 C C . GLY A 1 78 ? -9.109 -2.008 8.435 1.00 94.94 78 GLY A C 1
ATOM 625 O O . GLY A 1 78 ? -9.578 -3.128 8.226 1.00 94.94 78 GLY A O 1
ATOM 626 N N . ALA A 1 79 ? -8.389 -1.364 7.511 1.00 95.81 79 ALA A N 1
ATOM 627 C CA . ALA A 1 79 ? -8.001 -1.971 6.244 1.00 95.81 79 ALA A CA 1
ATOM 628 C C . ALA A 1 79 ? -6.880 -3.002 6.453 1.00 95.81 79 ALA A C 1
ATOM 630 O O . ALA A 1 79 ? -5.953 -2.789 7.235 1.00 95.81 79 ALA A O 1
ATOM 631 N N . LEU A 1 80 ? -6.915 -4.105 5.703 1.00 95.00 80 LEU A N 1
ATOM 632 C CA . LEU A 1 80 ? -5.765 -5.003 5.614 1.00 95.00 80 LEU A CA 1
ATOM 633 C C . LEU A 1 80 ? -4.747 -4.371 4.668 1.00 95.00 80 LEU A C 1
ATOM 635 O O . LEU A 1 80 ? -5.097 -3.976 3.559 1.00 95.00 80 LEU A O 1
ATOM 639 N N . PHE A 1 81 ? -3.477 -4.319 5.059 1.00 95.44 81 PHE A N 1
ATOM 640 C CA . PHE A 1 81 ? -2.425 -3.819 4.178 1.00 95.44 81 PHE A CA 1
ATOM 641 C C . PHE A 1 81 ? -1.113 -4.594 4.318 1.00 95.44 81 PHE A C 1
ATOM 643 O O . PHE A 1 81 ? -0.804 -5.188 5.351 1.00 95.44 81 PHE A O 1
ATOM 650 N N . LEU A 1 82 ? -0.337 -4.584 3.238 1.00 93.62 82 LEU A N 1
ATOM 651 C CA . LEU A 1 82 ? 0.979 -5.197 3.118 1.00 93.62 82 LEU A CA 1
ATOM 652 C C . LEU A 1 82 ? 1.961 -4.114 2.641 1.00 93.62 82 LEU A C 1
ATOM 654 O O . LEU A 1 82 ? 1.975 -3.795 1.449 1.00 93.62 82 LEU A O 1
ATOM 658 N N . PRO A 1 83 ? 2.761 -3.524 3.545 1.00 92.69 83 PRO A N 1
ATOM 659 C CA . PRO A 1 83 ? 3.689 -2.462 3.178 1.00 92.69 83 PRO A CA 1
ATOM 660 C C . PRO A 1 83 ? 4.992 -3.008 2.585 1.00 92.69 83 PRO A C 1
ATOM 662 O O . PRO A 1 83 ? 5.524 -4.009 3.074 1.00 92.69 83 PRO A O 1
ATOM 665 N N . ASN A 1 84 ? 5.560 -2.302 1.605 1.00 88.38 84 ASN A N 1
ATOM 666 C CA . ASN A 1 84 ? 6.821 -2.621 0.928 1.00 88.38 84 ASN A CA 1
ATOM 667 C C . ASN A 1 84 ? 6.850 -4.067 0.396 1.00 88.38 84 ASN A C 1
ATOM 669 O O . ASN A 1 84 ? 7.812 -4.817 0.610 1.00 88.38 84 ASN A O 1
ATOM 673 N N . CYS A 1 85 ? 5.741 -4.496 -0.214 1.00 84.81 85 CYS A N 1
ATOM 674 C CA . CYS A 1 85 ? 5.534 -5.880 -0.626 1.00 84.81 85 CYS A CA 1
ATOM 675 C C . CYS A 1 85 ? 5.964 -6.119 -2.081 1.00 84.81 85 CYS A C 1
ATOM 677 O O . CYS A 1 85 ? 5.916 -5.227 -2.928 1.00 84.81 85 CYS A O 1
ATOM 679 N N . MET A 1 86 ? 6.395 -7.349 -2.372 1.00 84.94 86 MET A N 1
ATOM 680 C CA . MET A 1 86 ? 6.886 -7.752 -3.691 1.00 84.94 86 MET A CA 1
ATOM 681 C C . MET A 1 86 ? 5.920 -8.737 -4.348 1.00 84.94 86 MET A C 1
ATOM 683 O O . MET A 1 86 ? 5.753 -9.867 -3.887 1.00 84.94 86 MET A O 1
ATOM 687 N N . GLY A 1 87 ? 5.328 -8.333 -5.467 1.00 83.75 87 GLY A N 1
ATOM 688 C CA . GLY A 1 87 ? 4.541 -9.197 -6.336 1.00 83.75 87 GLY A CA 1
ATOM 689 C C . GLY A 1 87 ? 5.420 -9.948 -7.338 1.00 83.75 87 GLY A C 1
ATOM 690 O O . GLY A 1 87 ? 6.346 -9.381 -7.921 1.00 83.75 87 GLY A O 1
ATOM 691 N N . ARG A 1 88 ? 5.107 -11.227 -7.593 1.00 87.56 88 ARG A N 1
ATOM 692 C CA . ARG A 1 88 ? 5.710 -12.009 -8.686 1.00 87.56 88 ARG A CA 1
ATOM 693 C C . ARG A 1 88 ? 4.708 -12.215 -9.815 1.00 87.56 88 ARG A C 1
ATOM 695 O O . ARG A 1 88 ? 3.802 -13.040 -9.709 1.00 87.56 88 ARG A O 1
ATOM 702 N N . LEU A 1 89 ? 4.934 -11.527 -10.923 1.00 85.06 89 LEU A N 1
ATOM 703 C CA . LEU A 1 89 ? 4.009 -11.444 -12.051 1.00 85.06 89 LEU A CA 1
ATOM 704 C C . LEU A 1 89 ? 4.596 -12.153 -13.278 1.00 85.06 89 LEU A C 1
ATOM 706 O O . LEU A 1 89 ? 5.816 -12.273 -13.417 1.00 85.06 89 LEU A O 1
ATOM 710 N N . SER A 1 90 ? 3.737 -12.635 -14.171 1.00 85.06 90 SER A N 1
ATOM 711 C CA . SER A 1 90 ? 4.122 -13.086 -15.511 1.00 85.06 90 SER A CA 1
ATOM 712 C C . SER A 1 90 ? 3.954 -11.930 -16.491 1.00 85.06 90 SER A C 1
ATOM 714 O O . SER A 1 90 ? 2.904 -11.296 -16.530 1.00 85.06 90 SER A O 1
ATOM 716 N N . THR A 1 91 ? 4.975 -11.674 -17.297 1.00 82.50 91 THR A N 1
ATOM 717 C CA . THR A 1 91 ? 4.924 -10.769 -18.450 1.00 82.50 91 THR A CA 1
ATOM 718 C C . THR A 1 91 ? 5.232 -11.572 -19.720 1.00 82.50 91 THR A C 1
ATOM 720 O O . THR A 1 91 ? 5.741 -12.694 -19.614 1.00 82.50 91 THR A O 1
ATOM 723 N N . PRO A 1 92 ? 4.991 -11.027 -20.928 1.00 81.81 92 PRO A N 1
ATOM 724 C CA . PRO A 1 92 ? 5.411 -11.681 -22.172 1.00 81.81 92 PRO A CA 1
ATOM 725 C C . PRO A 1 92 ? 6.918 -11.986 -22.232 1.00 81.81 92 PRO A C 1
ATOM 727 O O . PRO A 1 92 ? 7.329 -12.933 -22.891 1.00 81.81 92 PRO A O 1
ATOM 730 N N . ALA A 1 93 ? 7.739 -11.219 -21.506 1.00 85.62 93 ALA A N 1
ATOM 731 C CA . ALA A 1 93 ? 9.186 -11.417 -21.401 1.00 85.62 93 ALA A CA 1
ATOM 732 C C . ALA A 1 93 ? 9.601 -12.379 -20.264 1.00 85.62 93 ALA A C 1
ATOM 734 O O . ALA A 1 93 ? 10.793 -12.579 -20.034 1.00 85.62 93 ALA A O 1
ATOM 735 N N . GLY A 1 94 ? 8.644 -12.958 -19.530 1.00 88.44 94 GLY A N 1
ATOM 736 C CA . GLY A 1 94 ? 8.884 -13.913 -18.447 1.00 88.44 94 GLY A CA 1
ATOM 737 C C . GLY A 1 94 ? 8.431 -13.431 -17.066 1.00 88.44 94 GLY A C 1
ATOM 738 O O . GLY A 1 94 ? 7.635 -12.508 -16.911 1.00 88.44 94 GLY A O 1
ATOM 739 N N . ARG A 1 95 ? 8.903 -14.104 -16.010 1.00 88.44 95 ARG A N 1
ATOM 740 C CA . ARG A 1 95 ? 8.476 -13.826 -14.628 1.00 88.44 95 ARG A CA 1
ATOM 741 C C . ARG A 1 95 ? 9.243 -12.636 -14.042 1.00 88.44 95 ARG A C 1
ATOM 743 O O . ARG A 1 95 ? 10.452 -12.746 -13.851 1.00 88.44 95 ARG A O 1
ATOM 750 N N . LYS A 1 96 ? 8.544 -11.573 -13.637 1.00 84.75 96 LYS A N 1
ATOM 751 C CA . LYS A 1 96 ? 9.117 -10.342 -13.065 1.00 84.75 96 LYS A CA 1
ATOM 752 C C . LYS A 1 96 ? 8.682 -10.126 -11.611 1.00 84.75 96 LYS A C 1
ATOM 754 O O . LYS A 1 96 ? 7.551 -10.434 -11.245 1.00 84.75 96 LYS A O 1
ATOM 759 N N . ASN A 1 97 ? 9.597 -9.604 -10.798 1.00 84.44 97 ASN A N 1
ATOM 760 C CA . ASN A 1 97 ? 9.315 -9.080 -9.461 1.00 84.44 97 ASN A CA 1
ATOM 761 C C . ASN A 1 97 ? 8.956 -7.592 -9.583 1.00 84.44 97 ASN A C 1
ATOM 763 O O . ASN A 1 97 ? 9.712 -6.857 -10.223 1.00 84.44 97 ASN A O 1
ATOM 767 N N . LEU A 1 98 ? 7.845 -7.155 -8.993 1.00 82.62 98 LEU A N 1
ATOM 768 C CA . LEU A 1 98 ? 7.470 -5.743 -8.891 1.00 82.62 98 LEU A CA 1
ATOM 769 C C . LEU A 1 98 ? 7.147 -5.402 -7.441 1.00 82.62 98 LEU A C 1
ATOM 771 O O . LEU A 1 98 ? 6.444 -6.152 -6.771 1.00 82.62 98 LEU A O 1
ATOM 775 N N . GLU A 1 99 ? 7.665 -4.271 -6.986 1.00 85.00 99 GLU A N 1
ATOM 776 C CA . GLU A 1 99 ? 7.418 -3.735 -5.652 1.00 85.00 99 GLU A CA 1
ATOM 777 C C . GLU A 1 99 ? 6.390 -2.606 -5.724 1.00 85.00 99 GLU A C 1
ATOM 779 O O . GLU A 1 99 ? 6.378 -1.857 -6.707 1.00 85.00 99 GLU A O 1
ATOM 784 N N . CYS A 1 100 ? 5.571 -2.502 -4.681 1.00 87.75 100 CYS A N 1
ATOM 785 C CA . CYS A 1 100 ? 4.721 -1.352 -4.392 1.00 87.75 100 CYS A CA 1
ATOM 786 C C . CYS A 1 100 ? 4.831 -0.980 -2.907 1.00 87.75 100 CYS A C 1
ATOM 788 O O . CYS A 1 100 ? 5.109 -1.846 -2.065 1.00 87.75 100 CYS A O 1
ATOM 790 N N . ASP A 1 101 ? 4.559 0.279 -2.579 1.00 91.81 101 ASP A N 1
ATOM 791 C CA . ASP A 1 101 ? 4.668 0.782 -1.211 1.00 91.81 101 ASP A CA 1
ATOM 792 C C . ASP A 1 101 ? 3.582 0.192 -0.313 1.00 91.81 101 ASP A C 1
ATOM 794 O O . ASP A 1 101 ? 3.885 -0.272 0.785 1.00 91.81 101 ASP A O 1
ATOM 798 N N . PHE A 1 102 ? 2.335 0.120 -0.788 1.00 94.31 102 PHE A N 1
ATOM 799 C CA . PHE A 1 102 ? 1.235 -0.527 -0.073 1.00 94.31 102 PHE A CA 1
ATOM 800 C C . PHE A 1 102 ? 0.340 -1.321 -1.015 1.00 94.31 102 PHE A C 1
ATOM 802 O O . PHE A 1 102 ? -0.273 -0.762 -1.922 1.00 94.31 102 PHE A O 1
ATOM 809 N N . LEU A 1 103 ? 0.184 -2.615 -0.738 1.00 94.75 103 LEU A N 1
ATOM 810 C CA . LEU A 1 103 ? -0.937 -3.401 -1.247 1.00 94.75 103 LEU A CA 1
ATOM 811 C C . LEU A 1 103 ? -2.031 -3.432 -0.177 1.00 94.75 103 LEU A C 1
ATOM 813 O O . LEU A 1 103 ? -1.800 -3.914 0.931 1.00 94.75 103 LEU A O 1
ATOM 817 N N . VAL A 1 104 ? -3.211 -2.916 -0.505 1.00 96.06 104 VAL A N 1
ATOM 818 C CA . VAL A 1 104 ? -4.316 -2.691 0.432 1.00 96.06 104 VAL A CA 1
ATOM 819 C C . VAL A 1 104 ? -5.524 -3.524 0.020 1.00 96.06 104 VAL A C 1
ATOM 821 O O . VAL A 1 104 ? -5.885 -3.564 -1.155 1.00 96.06 104 VAL A O 1
ATOM 824 N N . CYS A 1 105 ? -6.159 -4.164 0.998 1.00 95.38 105 CYS A N 1
ATOM 825 C CA . CYS A 1 105 ? -7.443 -4.832 0.867 1.00 95.38 105 CYS A CA 1
ATOM 826 C C . CYS A 1 105 ? -8.469 -4.156 1.780 1.00 95.38 105 CYS A C 1
ATOM 828 O O . CYS A 1 105 ? -8.293 -4.090 3.000 1.00 95.38 105 CYS A O 1
ATOM 830 N N . TYR A 1 106 ? -9.554 -3.677 1.180 1.00 95.62 106 TYR A N 1
ATOM 831 C CA . TYR A 1 106 ? -10.660 -3.031 1.872 1.00 95.62 106 TYR A CA 1
ATOM 832 C C . TYR A 1 106 ? -11.976 -3.523 1.280 1.00 95.62 106 TYR A C 1
ATOM 834 O O . TYR A 1 106 ? -12.139 -3.518 0.063 1.00 95.62 106 TYR A O 1
ATOM 842 N N . GLU A 1 107 ? -12.884 -4.013 2.127 1.00 92.44 107 GLU A N 1
ATOM 843 C CA . GLU A 1 107 ? -14.172 -4.591 1.697 1.00 92.44 107 GLU A CA 1
ATOM 844 C C . GLU A 1 107 ? -14.022 -5.687 0.617 1.00 92.44 107 GLU A C 1
ATOM 846 O O . GLU A 1 107 ? -14.813 -5.793 -0.316 1.00 92.44 107 GLU A O 1
ATOM 851 N N . GLY A 1 108 ? -12.960 -6.497 0.715 1.00 90.75 108 GLY A N 1
ATOM 852 C CA . GLY A 1 108 ? -12.647 -7.562 -0.248 1.00 90.75 108 GLY A CA 1
ATOM 853 C C . GLY A 1 108 ? -12.041 -7.079 -1.574 1.00 90.75 108 GLY A C 1
ATOM 854 O O . GLY A 1 108 ? -11.689 -7.902 -2.420 1.00 90.75 108 GLY A O 1
ATOM 855 N N . LYS A 1 109 ? -11.877 -5.765 -1.755 1.00 92.50 109 LYS A N 1
ATOM 856 C CA . LYS A 1 109 ? -11.327 -5.135 -2.959 1.00 92.50 109 LYS A CA 1
ATOM 857 C C . LYS A 1 109 ? -9.853 -4.814 -2.753 1.00 92.50 109 LYS A C 1
ATOM 859 O O . LYS A 1 109 ? -9.463 -4.348 -1.685 1.00 92.50 109 LYS A O 1
ATOM 864 N N . TRP A 1 110 ? -9.041 -5.042 -3.783 1.00 93.56 110 TRP A N 1
ATOM 865 C CA . TRP A 1 110 ? -7.591 -4.848 -3.729 1.00 93.56 110 TRP A CA 1
ATOM 866 C C . TRP A 1 110 ? -7.142 -3.637 -4.544 1.00 93.56 110 TRP A C 1
ATOM 868 O O . TRP A 1 110 ? -7.529 -3.474 -5.705 1.00 93.56 110 TRP A O 1
ATOM 878 N N . GLY A 1 111 ? -6.276 -2.824 -3.946 1.00 94.75 111 GLY A N 1
ATOM 879 C CA . GLY A 1 111 ? -5.669 -1.659 -4.577 1.00 94.75 111 GLY A CA 1
ATOM 880 C C . GLY A 1 111 ? -4.222 -1.453 -4.140 1.00 94.75 111 GLY A C 1
ATOM 881 O O . GLY A 1 111 ? -3.784 -1.994 -3.125 1.00 94.75 111 GLY A O 1
ATOM 882 N N . ILE A 1 112 ? -3.485 -0.658 -4.909 1.00 94.81 112 ILE A N 1
ATOM 883 C CA . ILE A 1 112 ? -2.123 -0.228 -4.590 1.00 94.81 112 ILE A CA 1
ATOM 884 C C . ILE A 1 112 ? -2.122 1.272 -4.295 1.00 94.81 112 ILE A C 1
ATOM 886 O O . ILE A 1 112 ? -2.660 2.053 -5.082 1.00 94.81 112 ILE A O 1
ATOM 890 N N . LEU A 1 113 ? -1.496 1.653 -3.184 1.00 96.06 113 LEU A N 1
ATOM 891 C CA . LEU A 1 113 ? -1.214 3.037 -2.810 1.00 96.06 113 LEU A CA 1
ATOM 892 C C . LEU A 1 113 ? 0.306 3.231 -2.838 1.00 96.06 113 LEU A C 1
ATOM 894 O O . LEU A 1 113 ? 1.023 2.552 -2.104 1.00 96.06 113 LEU A O 1
ATOM 898 N N . GLU A 1 114 ? 0.783 4.139 -3.687 1.00 93.69 114 GLU A N 1
ATOM 899 C CA . GLU A 1 114 ? 2.200 4.520 -3.789 1.00 93.69 114 GLU A CA 1
ATOM 900 C C . GLU A 1 114 ? 2.424 5.908 -3.173 1.00 93.69 114 GLU A C 1
ATOM 902 O O . GLU A 1 114 ? 1.597 6.813 -3.338 1.00 93.69 114 GLU A O 1
ATOM 907 N N . VAL A 1 115 ? 3.547 6.076 -2.478 1.00 92.62 115 VAL A N 1
ATOM 908 C CA . VAL A 1 115 ? 3.977 7.328 -1.849 1.00 92.62 115 VAL A CA 1
ATOM 909 C C . VAL A 1 115 ? 5.129 7.916 -2.668 1.00 92.62 115 VAL A C 1
ATOM 911 O O . VAL A 1 115 ? 6.285 7.513 -2.542 1.00 92.62 115 VAL A O 1
ATOM 914 N N . ASP A 1 116 ? 4.831 8.912 -3.497 1.00 86.69 116 ASP A N 1
ATOM 915 C CA . ASP A 1 116 ? 5.803 9.533 -4.400 1.00 86.69 116 ASP A CA 1
ATOM 916 C C . ASP A 1 116 ? 6.612 10.627 -3.674 1.00 86.69 116 ASP A C 1
ATOM 918 O O . ASP A 1 116 ? 6.092 11.690 -3.344 1.00 86.69 116 ASP A O 1
ATOM 922 N N . GLY A 1 117 ? 7.905 10.397 -3.420 1.00 71.69 117 GLY A N 1
ATOM 923 C CA . GLY A 1 117 ? 8.808 11.393 -2.816 1.00 71.69 117 GLY A CA 1
ATOM 924 C C . GLY A 1 117 ? 9.602 12.220 -3.837 1.00 71.69 117 GLY A C 1
ATOM 925 O O . GLY A 1 117 ? 10.317 11.621 -4.628 1.00 71.69 117 GLY A O 1
ATOM 926 N N . GLU A 1 118 ? 9.504 13.560 -3.748 1.00 55.41 118 GLU A N 1
ATOM 927 C CA . GLU A 1 118 ? 10.179 14.659 -4.494 1.00 55.41 118 GLU A CA 1
ATOM 928 C C . GLU A 1 118 ? 10.512 14.504 -6.011 1.00 55.41 118 GLU A C 1
ATOM 930 O O . GLU A 1 118 ? 10.879 13.452 -6.534 1.00 55.41 118 GLU A O 1
ATOM 935 N N . PRO A 1 119 ? 10.437 15.604 -6.788 1.00 52.34 119 PRO A N 1
ATOM 936 C CA . PRO A 1 119 ? 9.696 15.594 -8.040 1.00 52.34 119 PRO A CA 1
ATOM 937 C C . PRO A 1 119 ? 10.613 15.672 -9.262 1.00 52.34 119 PRO A C 1
ATOM 939 O O . PRO A 1 119 ? 10.587 16.652 -9.990 1.00 52.34 119 PRO A O 1
ATOM 942 N N . TYR A 1 120 ? 11.433 14.662 -9.542 1.00 45.31 120 TYR A N 1
ATOM 943 C CA . TYR A 1 120 ? 12.098 14.597 -10.853 1.00 45.31 120 TYR A CA 1
ATOM 944 C C . TYR A 1 120 ? 12.122 13.170 -11.373 1.00 45.31 120 TYR A C 1
ATOM 946 O O . TYR A 1 120 ? 13.072 12.403 -11.200 1.00 45.31 120 TYR A O 1
ATOM 954 N N . HIS A 1 121 ? 11.036 12.798 -12.040 1.00 50.41 121 HIS A N 1
ATOM 955 C CA . HIS A 1 121 ? 10.993 11.597 -12.854 1.00 50.41 121 HIS A CA 1
ATOM 956 C C . HIS A 1 121 ? 11.054 12.019 -14.323 1.00 50.41 121 HIS A C 1
ATOM 958 O O . HIS A 1 121 ? 10.103 12.614 -14.827 1.00 50.41 121 HIS A O 1
ATOM 964 N N . PRO A 1 122 ? 12.176 11.772 -15.028 1.00 55.25 122 PRO A N 1
ATOM 965 C CA . PRO A 1 122 ? 12.234 12.011 -16.465 1.00 55.25 122 PRO A CA 1
ATOM 966 C C . PRO A 1 122 ? 11.119 11.227 -17.168 1.00 55.25 122 PRO A C 1
ATOM 968 O O . PRO A 1 122 ? 10.707 10.169 -16.690 1.00 55.25 122 PRO A O 1
ATOM 971 N N . ALA A 1 123 ? 10.665 11.703 -18.331 1.00 55.84 123 ALA A N 1
ATOM 972 C CA . ALA A 1 123 ? 9.596 11.072 -19.119 1.00 55.84 123 ALA A CA 1
ATOM 973 C C . ALA A 1 123 ? 9.812 9.560 -19.377 1.00 55.84 123 ALA A C 1
ATOM 975 O O . ALA A 1 123 ? 8.858 8.814 -19.591 1.00 55.84 123 ALA A O 1
ATOM 976 N N . SER A 1 124 ? 11.060 9.084 -19.292 1.00 56.91 124 SER A N 1
ATOM 977 C CA . SER A 1 124 ? 11.426 7.667 -19.364 1.00 56.91 124 SER A CA 1
ATOM 978 C C . SER A 1 124 ? 10.873 6.800 -18.221 1.00 56.91 124 SER A C 1
ATOM 980 O O . SER A 1 124 ? 10.669 5.605 -18.433 1.00 56.91 124 SER A O 1
ATOM 982 N N . ARG A 1 125 ? 10.593 7.362 -17.035 1.00 62.09 125 ARG A N 1
ATOM 983 C CA . ARG A 1 125 ? 9.959 6.640 -15.915 1.00 62.09 125 ARG A CA 1
ATOM 984 C C . ARG A 1 125 ? 8.439 6.597 -16.018 1.00 62.09 125 ARG A C 1
ATOM 986 O O . ARG A 1 125 ? 7.877 5.554 -15.715 1.00 62.09 125 ARG A O 1
ATOM 993 N N . ALA A 1 126 ? 7.795 7.629 -16.566 1.00 62.41 126 ALA A N 1
ATOM 994 C CA . ALA A 1 126 ? 6.342 7.636 -16.771 1.00 62.41 126 ALA A CA 1
ATOM 995 C C . ALA A 1 126 ? 5.869 6.444 -17.627 1.00 62.41 126 ALA A C 1
ATOM 997 O O . ALA A 1 126 ? 4.872 5.794 -17.324 1.00 62.41 126 ALA A O 1
ATOM 998 N N . ALA A 1 127 ? 6.627 6.085 -18.669 1.00 64.94 127 ALA A N 1
ATOM 999 C CA . ALA A 1 127 ? 6.332 4.902 -19.478 1.00 64.94 127 ALA A CA 1
ATOM 1000 C C . ALA A 1 127 ? 6.473 3.583 -18.690 1.00 64.94 127 ALA A C 1
ATOM 1002 O O . ALA A 1 127 ? 5.661 2.673 -18.864 1.00 64.94 127 ALA A O 1
ATOM 1003 N N . GLN A 1 128 ? 7.483 3.478 -17.819 1.00 68.50 128 G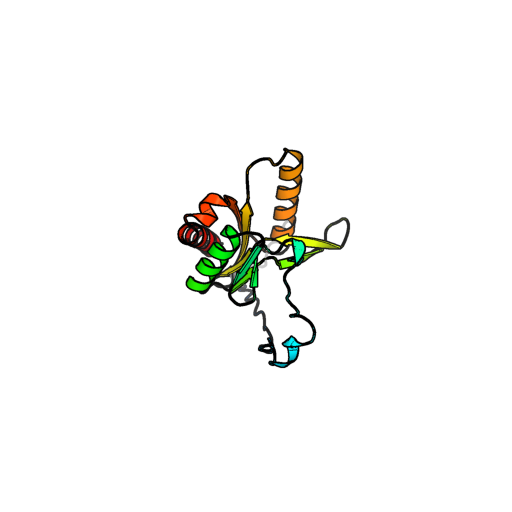LN A N 1
ATOM 1004 C CA . GLN A 1 128 ? 7.695 2.303 -16.962 1.00 68.50 128 GLN A CA 1
ATOM 1005 C C . GLN A 1 128 ? 6.614 2.183 -15.886 1.00 68.50 128 GLN A C 1
ATOM 1007 O O . GLN A 1 128 ? 6.170 1.079 -15.584 1.00 68.50 128 GLN A O 1
ATOM 1012 N N . ASP A 1 129 ? 6.171 3.318 -15.364 1.00 71.88 129 ASP A N 1
ATOM 1013 C CA . ASP A 1 129 ? 5.092 3.451 -14.399 1.00 71.88 129 ASP A CA 1
ATOM 1014 C C . ASP A 1 129 ? 3.751 3.021 -14.988 1.00 71.88 129 ASP A C 1
ATOM 1016 O O . ASP A 1 129 ? 3.092 2.136 -14.446 1.00 71.88 129 ASP A O 1
ATOM 1020 N N . HIS A 1 130 ? 3.407 3.526 -16.174 1.00 73.81 130 HIS A N 1
ATOM 1021 C CA . HIS A 1 130 ? 2.217 3.076 -16.891 1.00 73.81 130 HIS A CA 1
ATOM 1022 C C . HIS A 1 130 ? 2.252 1.580 -17.211 1.00 73.81 130 HIS A C 1
ATOM 1024 O O . HIS A 1 130 ? 1.220 0.913 -17.147 1.00 73.81 130 HIS A O 1
ATOM 1030 N N . GLU A 1 131 ? 3.420 1.038 -17.557 1.00 78.44 131 GLU A N 1
ATOM 1031 C CA . GLU A 1 131 ? 3.565 -0.398 -17.787 1.00 78.44 131 GLU A CA 1
ATOM 1032 C C . GLU A 1 131 ? 3.410 -1.206 -16.493 1.00 78.44 131 GLU A C 1
ATOM 1034 O O . GLU A 1 131 ? 2.753 -2.246 -16.495 1.00 78.44 131 GLU A O 1
ATOM 1039 N N . ARG A 1 132 ? 3.948 -0.718 -15.371 1.00 77.81 132 ARG A N 1
ATOM 1040 C CA . ARG A 1 132 ? 3.794 -1.349 -14.053 1.00 77.81 132 ARG A CA 1
ATOM 1041 C C . ARG A 1 132 ? 2.326 -1.414 -13.643 1.00 77.81 132 ARG A C 1
ATOM 1043 O O . ARG A 1 132 ? 1.844 -2.487 -13.281 1.00 77.81 132 ARG A O 1
ATOM 1050 N N . ASP A 1 133 ? 1.608 -0.307 -13.778 1.00 81.56 133 ASP A N 1
ATOM 1051 C CA . ASP A 1 133 ? 0.190 -0.230 -13.433 1.00 81.56 133 ASP A CA 1
ATOM 1052 C C . ASP A 1 133 ? -0.646 -1.150 -14.337 1.00 81.56 133 ASP A C 1
ATOM 1054 O O . ASP A 1 133 ? -1.548 -1.847 -13.866 1.00 81.56 133 ASP A O 1
ATOM 1058 N N . ARG A 1 134 ? -0.324 -1.219 -15.641 1.00 82.38 134 ARG A N 1
ATOM 1059 C CA . ARG A 1 134 ? -0.959 -2.164 -16.579 1.00 82.38 134 ARG A CA 1
ATOM 1060 C C . ARG A 1 134 ? -0.762 -3.617 -16.155 1.00 82.38 134 ARG A C 1
ATOM 1062 O O . ARG A 1 134 ? -1.719 -4.390 -16.206 1.00 82.38 134 ARG A O 1
ATOM 1069 N 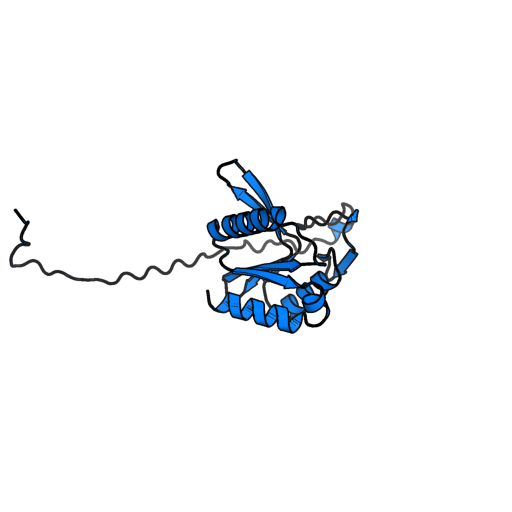N . LEU A 1 135 ? 0.443 -3.984 -15.718 1.00 84.00 135 LEU A N 1
ATOM 1070 C CA . LEU A 1 135 ? 0.734 -5.344 -15.266 1.00 84.00 135 LEU A CA 1
ATOM 1071 C C . LEU A 1 135 ? -0.096 -5.714 -14.034 1.00 84.00 135 LEU A C 1
ATOM 1073 O O . LEU A 1 135 ? -0.717 -6.770 -14.038 1.00 84.00 135 LEU A O 1
ATOM 1077 N N . PHE A 1 136 ? -0.182 -4.856 -13.015 1.00 84.00 136 PHE A N 1
ATOM 1078 C CA . PHE A 1 136 ? -1.009 -5.143 -11.835 1.00 84.00 136 PHE A CA 1
ATOM 1079 C C . PHE A 1 136 ? -2.506 -5.216 -12.162 1.00 84.00 136 PHE A C 1
ATOM 1081 O O . PHE A 1 136 ? -3.203 -6.114 -11.680 1.00 84.00 136 PHE A O 1
ATOM 1088 N N . ARG A 1 137 ? -2.990 -4.355 -13.065 1.00 83.50 137 ARG A N 1
ATOM 1089 C CA . ARG A 1 137 ? -4.382 -4.394 -13.538 1.00 83.50 137 ARG A CA 1
ATOM 1090 C C . ARG A 1 137 ? -4.736 -5.697 -14.244 1.00 83.50 137 ARG A C 1
ATOM 1092 O O . ARG A 1 137 ? -5.869 -6.154 -14.098 1.00 83.50 137 ARG A O 1
ATOM 1099 N N . ALA A 1 138 ? -3.801 -6.326 -14.957 1.00 83.94 138 ALA A N 1
ATOM 1100 C CA . ALA A 1 138 ? -4.020 -7.640 -15.569 1.00 83.94 138 ALA A CA 1
ATOM 1101 C C . ALA A 1 138 ? -4.269 -8.753 -14.530 1.00 83.94 138 ALA A C 1
ATOM 1103 O O . ALA A 1 138 ? -4.923 -9.743 -14.845 1.00 83.94 138 ALA A O 1
ATOM 1104 N N . TYR A 1 139 ? -3.815 -8.565 -13.286 1.00 84.06 139 TYR A N 1
ATOM 1105 C CA . TYR A 1 139 ? -4.010 -9.489 -12.163 1.00 84.06 139 TYR A CA 1
ATOM 1106 C C . TYR A 1 139 ? -5.187 -9.111 -11.247 1.00 84.06 139 TYR A C 1
ATOM 1108 O O . TYR A 1 139 ? -5.315 -9.654 -10.154 1.00 84.06 139 TYR A O 1
ATOM 1116 N N . GLY A 1 140 ? -6.061 -8.197 -11.681 1.00 84.38 140 GLY A N 1
ATOM 1117 C CA . GLY A 1 140 ? -7.285 -7.837 -10.956 1.00 84.38 140 GLY A CA 1
ATOM 1118 C C . GLY A 1 140 ? -7.143 -6.677 -9.968 1.00 84.38 140 GLY A C 1
ATOM 1119 O O . GLY A 1 140 ? -8.147 -6.251 -9.406 1.00 84.38 140 GLY A O 1
ATOM 1120 N N . ILE A 1 141 ? -5.948 -6.098 -9.807 1.00 88.38 141 ILE A N 1
ATOM 1121 C CA . ILE A 1 141 ? -5.748 -4.882 -9.004 1.00 88.38 141 ILE A CA 1
ATOM 1122 C C . ILE A 1 141 ? -6.161 -3.676 -9.850 1.00 88.38 141 ILE A C 1
ATOM 1124 O O . ILE A 1 141 ? -5.396 -3.191 -10.682 1.00 88.38 141 ILE A O 1
ATOM 1128 N N . ARG A 1 142 ? -7.409 -3.227 -9.707 1.00 84.62 142 ARG A N 1
ATOM 1129 C CA . ARG A 1 142 ? -7.972 -2.172 -10.570 1.00 84.62 142 ARG A CA 1
ATOM 1130 C C . ARG A 1 142 ? -7.553 -0.764 -10.157 1.00 84.62 142 ARG A C 1
ATOM 1132 O O . ARG A 1 142 ? -7.415 0.092 -11.029 1.00 84.62 142 ARG A O 1
ATOM 1139 N N . VAL A 1 143 ? -7.314 -0.551 -8.866 1.00 91.19 143 VAL A N 1
ATOM 1140 C CA . VAL A 1 143 ? -6.937 0.748 -8.298 1.00 91.19 143 VAL A CA 1
ATOM 1141 C C . VAL A 1 143 ? -5.440 0.761 -8.032 1.00 91.19 143 VAL A C 1
ATOM 1143 O O . VAL A 1 143 ? -4.934 -0.063 -7.276 1.00 91.19 143 VAL A O 1
ATOM 1146 N N . VAL A 1 144 ? -4.745 1.696 -8.669 1.00 91.69 144 VAL A N 1
ATOM 1147 C CA . VAL A 1 144 ? -3.339 2.010 -8.408 1.00 91.69 144 VAL A CA 1
ATOM 1148 C C . VAL A 1 144 ? -3.272 3.526 -8.358 1.00 91.69 144 VAL A C 1
ATOM 1150 O O . VAL A 1 144 ? -3.419 4.169 -9.395 1.00 91.69 144 VAL A O 1
ATOM 1153 N N . GLU A 1 145 ? -3.134 4.078 -7.159 1.00 93.25 145 GLU A N 1
ATOM 1154 C CA . GLU A 1 145 ? -3.140 5.520 -6.923 1.00 93.25 145 GLU A CA 1
ATOM 1155 C C . GLU A 1 145 ? -1.819 5.947 -6.302 1.00 93.25 145 GLU A C 1
ATOM 1157 O O . GLU A 1 145 ? -1.243 5.242 -5.470 1.00 93.25 145 GLU A O 1
ATOM 1162 N N . ARG A 1 146 ? -1.353 7.120 -6.717 1.00 92.94 146 ARG A N 1
ATOM 1163 C CA . ARG A 1 146 ? -0.094 7.700 -6.265 1.00 92.94 146 ARG A CA 1
ATOM 1164 C C . ARG A 1 146 ? -0.376 9.016 -5.574 1.00 92.94 146 ARG A C 1
ATOM 1166 O O . ARG A 1 146 ? -1.146 9.829 -6.088 1.00 92.94 146 ARG A O 1
ATOM 1173 N N . PHE A 1 147 ? 0.239 9.209 -4.419 1.00 93.56 147 PHE A N 1
ATOM 1174 C CA . PHE A 1 147 ? 0.070 10.404 -3.607 1.00 93.56 147 PHE A CA 1
ATOM 1175 C C . PHE A 1 147 ? 1.426 11.018 -3.311 1.00 93.56 147 PHE A C 1
ATOM 1177 O O . PHE A 1 147 ? 2.401 10.308 -3.073 1.00 93.56 147 PHE A O 1
ATOM 1184 N N . ASP A 1 148 ? 1.475 12.345 -3.308 1.00 93.06 148 ASP A N 1
ATOM 1185 C CA . ASP A 1 148 ? 2.690 13.078 -2.981 1.00 93.06 148 ASP A CA 1
ATOM 1186 C C . ASP A 1 148 ? 3.130 12.773 -1.539 1.00 93.06 148 ASP A C 1
ATOM 1188 O O . ASP A 1 148 ? 2.311 12.675 -0.618 1.00 93.06 148 ASP A O 1
ATOM 1192 N N . ALA A 1 149 ? 4.433 12.601 -1.326 1.00 92.25 149 ALA A N 1
ATOM 1193 C CA . ALA A 1 149 ? 4.973 12.225 -0.028 1.00 92.25 149 ALA A CA 1
ATOM 1194 C C . ALA A 1 149 ? 4.772 13.305 1.038 1.00 92.25 149 ALA A C 1
ATOM 1196 O O . ALA A 1 149 ? 4.675 12.943 2.216 1.00 92.25 149 ALA A O 1
ATOM 1197 N N . ASN A 1 150 ? 4.697 14.589 0.667 1.00 93.44 150 ASN A N 1
ATOM 1198 C CA . ASN A 1 150 ? 4.369 15.658 1.607 1.00 93.44 150 ASN A CA 1
ATOM 1199 C C . ASN A 1 150 ? 2.882 15.602 1.964 1.00 93.44 150 ASN A C 1
ATOM 1201 O O . ASN A 1 150 ? 2.560 15.669 3.145 1.00 93.44 150 ASN A O 1
ATOM 1205 N N . GLU A 1 151 ? 1.982 15.359 1.003 1.00 95.12 151 GLU A N 1
ATOM 1206 C CA . GLU A 1 151 ? 0.555 15.138 1.302 1.00 95.12 151 GLU A CA 1
ATOM 1207 C C . GLU A 1 151 ? 0.363 13.922 2.226 1.00 95.12 151 GLU A C 1
ATOM 1209 O O . GLU A 1 151 ? -0.344 14.002 3.233 1.00 95.12 151 GLU A O 1
ATOM 1214 N N . CYS A 1 152 ? 1.053 12.813 1.945 1.00 95.88 152 CYS A N 1
ATOM 1215 C CA . CYS A 1 152 ? 1.065 11.628 2.803 1.00 95.88 152 CYS A CA 1
ATOM 1216 C C . CYS A 1 152 ? 1.642 11.930 4.187 1.00 95.88 152 CYS A C 1
ATOM 1218 O O . CYS A 1 152 ? 1.181 11.380 5.188 1.00 95.88 152 CYS A O 1
ATOM 1220 N N . PHE A 1 153 ? 2.653 12.799 4.262 1.00 95.19 153 PHE A N 1
ATOM 1221 C CA . PHE A 1 153 ? 3.233 13.200 5.530 1.00 95.19 153 PHE A CA 1
ATOM 1222 C C . PHE A 1 153 ? 2.298 14.105 6.315 1.00 95.19 153 PHE A C 1
ATOM 1224 O O . PHE A 1 153 ? 2.175 13.893 7.506 1.00 95.19 153 PHE A O 1
ATOM 1231 N N . GLU A 1 154 ? 1.651 15.096 5.717 1.00 96.94 154 GLU A N 1
ATOM 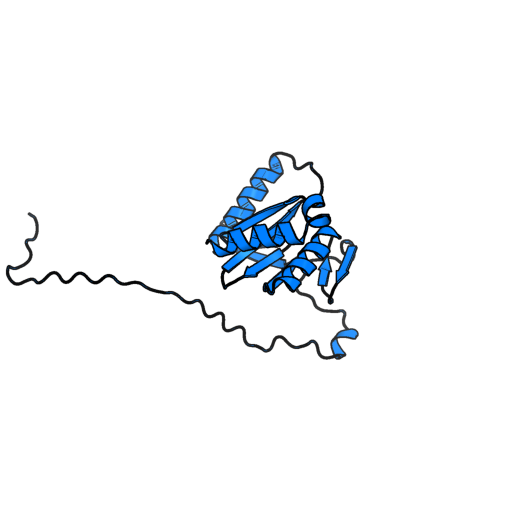1232 C CA . GLU A 1 154 ? 0.867 16.105 6.436 1.00 96.94 154 GLU A CA 1
ATOM 1233 C C . GLU A 1 154 ? -0.564 15.629 6.714 1.00 96.94 154 GLU A C 1
ATOM 1235 O O . GLU A 1 154 ? -1.077 15.813 7.821 1.00 96.94 154 GLU A O 1
ATOM 1240 N N . ASN A 1 155 ? -1.177 14.939 5.748 1.00 97.69 155 ASN A N 1
ATOM 1241 C CA . ASN A 1 155 ? -2.587 14.557 5.733 1.00 97.69 155 ASN A CA 1
ATOM 1242 C C . ASN A 1 155 ? -2.809 13.063 5.408 1.00 97.69 155 ASN A C 1
ATOM 1244 O O . ASN A 1 155 ? -3.704 12.697 4.645 1.00 97.69 155 ASN A O 1
ATOM 1248 N N . ALA A 1 156 ? -2.032 12.173 6.035 1.00 98.06 156 ALA A N 1
ATOM 1249 C CA . ALA A 1 156 ? -2.142 10.720 5.847 1.00 98.06 156 ALA A CA 1
ATOM 1250 C C . ALA A 1 156 ? -3.584 10.186 5.943 1.00 98.06 156 ALA A C 1
ATOM 1252 O O . ALA A 1 156 ? -4.008 9.365 5.133 1.00 98.06 156 ALA A O 1
ATOM 1253 N N . LYS A 1 157 ? -4.364 10.678 6.915 1.00 98.44 157 LYS A N 1
ATOM 1254 C CA . LYS A 1 157 ? -5.757 10.257 7.115 1.00 98.44 157 LYS A CA 1
ATOM 1255 C C . LYS A 1 157 ? -6.644 10.631 5.929 1.00 98.44 157 LYS A C 1
ATOM 1257 O O . LYS A 1 157 ? -7.423 9.796 5.479 1.00 98.44 157 LYS A O 1
ATOM 1262 N N . GLY A 1 158 ? -6.519 11.855 5.413 1.00 98.31 158 GLY A N 1
ATOM 1263 C CA . GLY A 1 158 ? -7.262 12.294 4.233 1.00 98.31 158 GLY A CA 1
ATOM 1264 C C . GLY A 1 158 ? -6.872 11.510 2.980 1.00 98.31 158 GLY A C 1
ATOM 1265 O O . GLY A 1 158 ? -7.752 11.096 2.226 1.00 98.31 158 GLY A O 1
ATOM 1266 N N . VAL A 1 159 ? -5.576 11.228 2.803 1.00 98.31 159 VAL A N 1
ATOM 1267 C CA . VAL A 1 159 ? -5.064 10.380 1.713 1.00 98.31 159 VAL A CA 1
ATOM 1268 C C . VAL A 1 159 ? -5.679 8.984 1.773 1.00 98.31 159 VAL A C 1
ATOM 1270 O O . VAL A 1 159 ? -6.269 8.529 0.792 1.00 98.31 159 VAL A O 1
ATOM 1273 N N . VAL A 1 160 ? -5.620 8.327 2.935 1.00 98.50 160 VAL A N 1
ATOM 1274 C CA . VAL A 1 160 ? -6.201 6.991 3.128 1.00 98.50 160 VAL A CA 1
ATOM 1275 C C . VAL A 1 160 ? -7.709 7.011 2.897 1.00 98.50 160 VAL A C 1
ATOM 1277 O O . VAL A 1 160 ? -8.215 6.179 2.153 1.00 98.50 160 VAL A O 1
ATOM 1280 N N . GLN A 1 161 ? -8.439 7.984 3.443 1.00 98.38 161 GLN A N 1
ATOM 1281 C CA . GLN A 1 161 ? -9.883 8.105 3.212 1.00 98.38 161 GLN A CA 1
ATOM 1282 C C . GLN A 1 161 ? -10.223 8.259 1.727 1.00 98.38 161 GLN A C 1
ATOM 1284 O O . GLN A 1 161 ? -11.130 7.591 1.229 1.00 98.38 161 GLN A O 1
ATOM 1289 N N . LYS A 1 162 ? -9.486 9.108 1.003 1.00 98.19 162 LYS A N 1
ATOM 1290 C CA . LYS A 1 162 ? -9.656 9.298 -0.441 1.00 98.19 162 LYS A CA 1
ATOM 1291 C C . LYS A 1 162 ? -9.384 8.000 -1.199 1.00 98.19 162 LYS A C 1
ATOM 1293 O O . LYS A 1 162 ? -10.203 7.607 -2.028 1.00 98.19 162 LYS A O 1
ATOM 1298 N N . PHE A 1 163 ? -8.282 7.324 -0.889 1.00 98.12 163 PHE A N 1
ATOM 1299 C CA . PHE A 1 163 ? -7.915 6.054 -1.505 1.00 98.12 163 PHE A CA 1
ATOM 1300 C C . PHE A 1 163 ? -8.967 4.963 -1.261 1.00 98.12 163 PHE A C 1
ATOM 1302 O O . PHE A 1 163 ? -9.453 4.352 -2.212 1.00 98.12 163 PHE A O 1
ATOM 1309 N N . LEU A 1 164 ? -9.384 4.761 -0.009 1.00 97.88 164 LEU A N 1
ATOM 1310 C CA . LEU A 1 164 ? -10.393 3.761 0.346 1.00 97.88 164 LEU A CA 1
ATOM 1311 C C . LEU A 1 164 ? -11.751 4.073 -0.288 1.00 97.88 164 LEU A C 1
ATOM 1313 O O . LEU A 1 164 ? -12.429 3.162 -0.749 1.00 97.88 164 LEU A O 1
ATOM 1317 N N . ALA A 1 165 ? -12.128 5.349 -0.405 1.00 97.69 165 ALA A N 1
ATOM 1318 C CA . ALA A 1 165 ? -13.348 5.738 -1.104 1.00 97.69 165 ALA A CA 1
ATOM 1319 C C . ALA A 1 165 ? -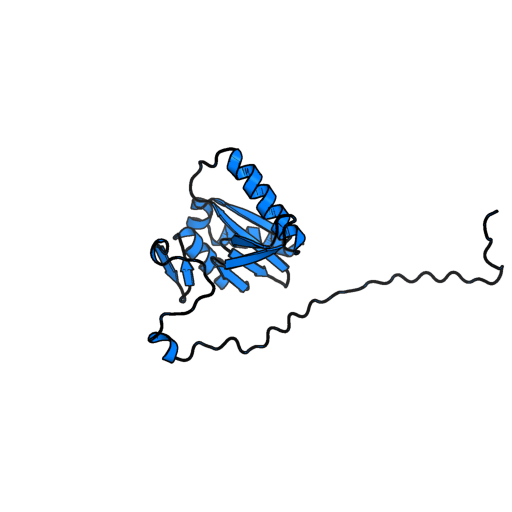13.286 5.441 -2.613 1.00 97.69 165 ALA A C 1
ATOM 1321 O O . ALA A 1 165 ? -14.316 5.151 -3.221 1.00 97.69 165 ALA A O 1
ATOM 1322 N N . ILE A 1 166 ? -12.116 5.541 -3.250 1.00 96.38 166 ILE A N 1
ATOM 1323 C CA . ILE A 1 166 ? -11.929 5.110 -4.646 1.00 96.38 166 ILE A CA 1
ATOM 1324 C C . ILE A 1 166 ? -12.051 3.586 -4.725 1.00 96.38 166 ILE A C 1
ATOM 1326 O O . ILE A 1 166 ? -12.808 3.071 -5.546 1.00 96.38 166 ILE A O 1
ATOM 1330 N N . LEU A 1 167 ? -11.371 2.871 -3.828 1.00 95.12 167 LEU A N 1
ATOM 1331 C CA . LEU A 1 167 ? -11.372 1.412 -3.781 1.00 95.12 167 LEU A CA 1
ATOM 1332 C C . LEU A 1 167 ? -12.760 0.826 -3.492 1.00 95.12 167 LEU A C 1
ATOM 1334 O O . LEU A 1 167 ? -13.131 -0.175 -4.084 1.00 95.12 167 LEU A O 1
ATOM 1338 N N . ALA A 1 168 ? -13.585 1.467 -2.670 1.00 94.31 168 ALA A N 1
ATOM 1339 C CA . ALA A 1 168 ? -14.948 1.013 -2.398 1.00 94.31 168 ALA A CA 1
ATOM 1340 C C . ALA A 1 168 ? -15.883 1.101 -3.623 1.00 94.31 168 ALA A C 1
ATOM 1342 O O . ALA A 1 168 ? -16.930 0.456 -3.638 1.00 94.31 168 ALA A O 1
ATOM 1343 N N . ARG A 1 169 ? -15.522 1.859 -4.668 1.00 92.06 169 ARG A N 1
ATOM 1344 C CA . ARG A 1 169 ? -16.360 2.076 -5.863 1.00 92.06 169 ARG A CA 1
ATOM 1345 C C . ARG A 1 169 ? -16.108 1.100 -7.012 1.00 92.06 169 ARG A C 1
ATOM 1347 O O . ARG A 1 169 ? -16.853 1.166 -7.989 1.00 92.06 169 ARG A O 1
ATOM 1354 N N . ILE A 1 170 ? -15.076 0.255 -6.928 1.00 83.44 170 ILE A N 1
ATOM 1355 C CA . ILE A 1 170 ? -14.784 -0.737 -7.981 1.00 83.44 170 ILE A CA 1
ATOM 1356 C C . ILE A 1 170 ? -15.627 -1.999 -7.870 1.00 83.44 170 ILE A C 1
ATOM 1358 O O . ILE A 1 170 ? -16.127 -2.279 -6.755 1.00 83.44 170 ILE A O 1
#

Nearest PDB structures (foldseek):
  1xmx-assembly1_A  TM=6.206E-01  e=1.218E-03  Vibrio cholerae
  4ic1-assembly1_J  TM=4.554E-01  e=9.284E-02  Saccharolobus solfataricus P2
  3h4r-assembly1_A  TM=4.496E-01  e=1.450E-01  Escherichia coli K-12
  5zyv-assembly1_A  TM=3.564E-01  e=8.711E-02  Homo sapiens
  5zyt-assembly2_B  TM=3.735E-01  e=4.868E-01  Homo sapiens

Organism: NCBI:txid3120278

Mean predicted aligned error: 12.54 Å

Radius of gyration: 22.0 Å; Cα contacts (8 Å, |Δi|>4): 206; chains: 1; bounding box: 64×41×67 Å

pLDDT: mean 76.77, std 19.9, range [30.75, 98.5]

Secondary structure (DSSP, 8-state):
---PPPTT-------------------S--PPPPGGGGGS----SB---TTT--EEETTEEESSHHHHHHHHHHHHTT-EEEEEEEEEEEETTEEEEEEEEEEEEETTEEEEEEEE-SS---HHHHHHHHHHHHHHHHTT--EEEEEEHHHHHH-HHHHHHHHHHHHTT-

Foldseek 3Di:
DDDDDPPPDDDDDDDDDDDDDPPPPPVPPPPPPPPVVPPVPDDDQAPPDPVQFPDDDPNDTDNDVLLVLLVVLCVVVVKDKDANHWDWFQDPVGTDIDTAGIWIADPNFTEGEHEDEDDDDPPVVVVVVVVNQVRVVVVVHVYYDYDYSVCSNPPSNVVNVVRVVVRVVD

Sequence (170 aa):
MEAALPPDAVVVKFDVSVEVSVVVEVWLRWRTPPRRYASIGFVHNQVADSSKVRTTWNNLRFRSHSEMRIAVALDESGALFLPNCMGRLSTPAGRKNLECDFLVCYEGKWGILEVDGEPYHPASRAAQDHERDRLFRAYGIRVVERFDANECFENAKGVVQKFLAILARI